Protein AF-A0A928VX14-F1 (afdb_monomer_lite)

Secondary structure (DSSP, 8-state):
--SHHHHHHHHHHTT-HHHHHHHHHHHHHHHHHHHHHHHHTT--HHHHHHHHHHHHHHHHHHHHHT----HHHHHHHHHHHHHHHT---

Organism: NCBI:txid1828826

pLDDT: mean 92.79, std 8.56, range [61.22, 98.62]

Structure (mmCIF, N/CA/C/O backbone):
data_AF-A0A928VX14-F1
#
_entry.id   AF-A0A928VX14-F1
#
loop_
_atom_site.group_PDB
_atom_site.id
_atom_site.type_symbol
_atom_site.label_atom_id
_atom_site.label_alt_id
_atom_site.label_comp_id
_atom_site.label_asym_id
_atom_site.label_entity_id
_atom_site.label_seq_id
_atom_site.pdbx_PDB_ins_code
_atom_site.Cartn_x
_atom_site.Cartn_y
_atom_site.Cartn_z
_atom_site.occupancy
_atom_site.B_iso_or_equiv
_atom_site.auth_seq_id
_atom_site.auth_comp_id
_atom_site.auth_asym_id
_atom_site.auth_atom_id
_atom_site.pdbx_PDB_model_num
ATOM 1 N N . ASP A 1 1 ? 13.265 -8.213 1.701 1.00 64.81 1 ASP A N 1
ATOM 2 C CA . ASP A 1 1 ? 13.117 -7.715 0.332 1.00 64.81 1 ASP A CA 1
ATOM 3 C C . ASP A 1 1 ? 13.349 -6.217 0.385 1.00 64.81 1 ASP A C 1
ATOM 5 O O . ASP A 1 1 ? 12.806 -5.581 1.282 1.00 64.81 1 ASP A O 1
ATOM 9 N N . ASP A 1 2 ? 14.241 -5.710 -0.453 1.00 71.25 2 ASP A N 1
ATOM 10 C CA . ASP A 1 2 ? 14.639 -4.299 -0.533 1.00 71.25 2 ASP A CA 1
ATOM 11 C C . ASP A 1 2 ? 13.775 -3.503 -1.529 1.00 71.25 2 ASP A C 1
ATOM 13 O O . ASP A 1 2 ? 13.978 -2.305 -1.706 1.00 71.25 2 ASP A O 1
ATOM 17 N N . GLY A 1 3 ? 12.791 -4.153 -2.163 1.00 84.00 3 GLY A N 1
ATOM 18 C CA . GLY A 1 3 ? 11.894 -3.517 -3.125 1.00 84.00 3 GLY A CA 1
ATOM 19 C C . GLY A 1 3 ? 12.441 -3.456 -4.545 1.00 84.00 3 GLY A C 1
ATOM 20 O O . GLY A 1 3 ? 11.765 -2.912 -5.420 1.00 84.00 3 GLY A O 1
ATOM 21 N N . GLY A 1 4 ? 13.622 -4.027 -4.811 1.00 88.56 4 GLY A N 1
ATOM 22 C CA . GLY A 1 4 ? 14.248 -3.978 -6.133 1.00 88.56 4 GLY A CA 1
ATOM 23 C C . GLY A 1 4 ? 13.355 -4.545 -7.242 1.00 88.56 4 GLY A C 1
ATOM 24 O O . GLY A 1 4 ? 13.236 -3.949 -8.313 1.00 88.56 4 GLY A O 1
ATOM 25 N N . VAL A 1 5 ? 12.657 -5.651 -6.966 1.00 91.75 5 VAL A N 1
ATOM 26 C CA . VAL A 1 5 ? 11.722 -6.271 -7.922 1.00 91.75 5 VAL A CA 1
ATOM 27 C C . VAL A 1 5 ? 10.498 -5.391 -8.166 1.00 91.75 5 VAL A C 1
ATOM 29 O O . VAL A 1 5 ? 10.118 -5.176 -9.315 1.00 91.75 5 VAL A O 1
ATOM 32 N N . GLU A 1 6 ? 9.887 -4.856 -7.108 1.00 92.06 6 GLU A N 1
ATOM 33 C CA . GLU A 1 6 ? 8.720 -3.976 -7.227 1.00 92.06 6 GLU A CA 1
ATOM 34 C C . GLU A 1 6 ? 9.070 -2.720 -8.046 1.00 92.06 6 GLU A C 1
ATOM 36 O O . GLU A 1 6 ? 8.325 -2.353 -8.955 1.00 92.06 6 GLU A O 1
ATOM 41 N N . ASN A 1 7 ? 10.239 -2.119 -7.805 1.00 92.88 7 ASN A N 1
ATOM 42 C CA . ASN A 1 7 ? 10.737 -0.979 -8.577 1.00 92.88 7 ASN A CA 1
ATOM 43 C C . ASN A 1 7 ? 10.966 -1.320 -10.050 1.00 92.88 7 ASN A C 1
ATOM 45 O O . ASN A 1 7 ? 10.544 -0.565 -10.926 1.00 92.88 7 ASN A O 1
ATOM 49 N N . ALA A 1 8 ? 11.601 -2.459 -10.339 1.00 94.44 8 ALA A N 1
ATOM 50 C CA . ALA A 1 8 ? 11.835 -2.903 -11.711 1.00 94.44 8 ALA A CA 1
ATOM 51 C C . ALA A 1 8 ? 10.514 -3.130 -12.466 1.00 94.44 8 ALA A C 1
ATOM 53 O O . ALA A 1 8 ? 10.368 -2.693 -13.608 1.00 94.44 8 ALA A O 1
ATOM 54 N N . ILE A 1 9 ? 9.523 -3.748 -11.815 1.00 95.38 9 ILE A N 1
ATOM 55 C CA . ILE A 1 9 ? 8.186 -3.950 -12.389 1.00 95.38 9 ILE A CA 1
ATOM 56 C C . ILE A 1 9 ? 7.492 -2.608 -12.639 1.00 95.38 9 ILE A C 1
ATOM 58 O O . ILE A 1 9 ? 6.902 -2.420 -13.702 1.00 95.38 9 ILE A O 1
ATOM 62 N N . ARG A 1 10 ? 7.575 -1.654 -11.704 1.00 95.44 10 ARG A N 1
ATOM 63 C CA . ARG A 1 10 ? 6.988 -0.312 -11.872 1.00 95.44 10 ARG A CA 1
ATOM 64 C C . ARG A 1 10 ? 7.662 0.476 -12.999 1.00 95.44 10 ARG A C 1
ATOM 66 O O . ARG A 1 10 ? 6.967 1.118 -13.783 1.00 95.44 10 ARG A O 1
ATOM 73 N N . ALA A 1 11 ? 8.982 0.375 -13.138 1.00 95.19 11 ALA A N 1
ATOM 74 C CA . ALA A 1 11 ? 9.722 0.975 -14.248 1.00 95.19 11 ALA A CA 1
ATOM 75 C C . ALA A 1 11 ? 9.350 0.347 -15.604 1.00 95.19 11 ALA A C 1
ATOM 77 O O . ALA A 1 11 ? 9.201 1.056 -16.601 1.00 95.19 11 ALA A O 1
ATOM 78 N N . TRP A 1 12 ? 9.141 -0.973 -15.644 1.00 97.75 12 TRP A N 1
ATOM 79 C CA . TRP A 1 12 ? 8.637 -1.660 -16.834 1.00 97.75 12 TRP A CA 1
ATOM 80 C C . TRP A 1 12 ? 7.212 -1.211 -17.182 1.00 97.75 12 TRP A C 1
ATOM 82 O O . TRP A 1 12 ? 6.945 -0.841 -18.325 1.00 97.75 12 TRP A O 1
ATOM 92 N N . ALA A 1 13 ? 6.323 -1.146 -16.189 1.00 97.88 13 ALA A N 1
ATOM 93 C CA . ALA A 1 13 ? 4.946 -0.684 -16.352 1.00 97.88 13 ALA A CA 1
ATOM 94 C C . ALA A 1 13 ? 4.847 0.742 -16.915 1.00 97.88 13 ALA A C 1
ATOM 96 O O . ALA A 1 13 ? 3.908 1.041 -17.648 1.00 97.88 13 ALA A O 1
ATOM 97 N N . ALA A 1 14 ? 5.820 1.613 -16.627 1.00 96.62 14 ALA A N 1
ATOM 98 C CA . ALA A 1 14 ? 5.854 2.971 -17.170 1.00 96.62 14 ALA A CA 1
ATOM 99 C C . ALA A 1 14 ? 5.956 3.016 -18.708 1.00 96.62 14 ALA A C 1
ATOM 101 O O . ALA A 1 14 ? 5.586 4.021 -19.310 1.00 96.62 14 ALA A O 1
ATOM 102 N N . ASN A 1 15 ? 6.430 1.936 -19.339 1.00 97.81 15 ASN A N 1
ATOM 103 C CA . ASN A 1 15 ? 6.646 1.853 -20.785 1.00 97.81 15 ASN A CA 1
ATOM 104 C C . ASN A 1 15 ? 5.814 0.749 -21.467 1.00 97.81 15 ASN A C 1
ATOM 106 O O . ASN A 1 15 ? 5.823 0.652 -22.692 1.00 97.81 15 ASN A O 1
ATOM 110 N N . ASP A 1 16 ? 5.086 -0.077 -20.707 1.00 98.62 16 ASP A N 1
ATOM 111 C CA . ASP A 1 16 ? 4.290 -1.196 -21.224 1.00 98.62 16 ASP A CA 1
ATOM 112 C C . ASP A 1 16 ? 2.870 -1.179 -20.639 1.00 98.62 16 ASP A C 1
ATOM 114 O O . ASP A 1 16 ? 2.643 -1.439 -19.454 1.00 98.62 16 ASP A O 1
ATOM 118 N N . SER A 1 17 ? 1.884 -0.908 -21.497 1.00 98.19 17 SER A N 1
ATOM 119 C CA . SER A 1 17 ? 0.478 -0.771 -21.105 1.00 98.19 17 SER A CA 1
ATOM 120 C C . SER A 1 17 ? -0.152 -2.068 -20.593 1.00 98.19 17 SER A C 1
ATOM 122 O O . SER A 1 17 ? -1.048 -2.019 -19.746 1.00 98.19 17 SER A O 1
ATOM 124 N N . LYS A 1 18 ? 0.312 -3.238 -21.051 1.00 98.50 18 LYS A N 1
ATOM 125 C CA . LYS A 1 18 ? -0.187 -4.527 -20.548 1.00 98.50 18 LYS A CA 1
ATOM 126 C C . LYS A 1 18 ? 0.282 -4.744 -19.117 1.00 98.50 18 LYS A C 1
ATOM 128 O O . LYS A 1 18 ? -0.492 -5.184 -18.269 1.00 98.50 18 LYS A O 1
ATOM 133 N N . VAL A 1 19 ? 1.530 -4.392 -18.841 1.00 98.50 19 VAL A N 1
ATOM 134 C CA . VAL A 1 19 ? 2.128 -4.500 -17.507 1.00 98.50 19 VAL A CA 1
ATOM 135 C C . VAL A 1 19 ? 1.507 -3.481 -16.567 1.00 98.50 19 VAL A C 1
ATOM 137 O O . VAL A 1 19 ? 1.165 -3.839 -15.444 1.00 98.50 19 VAL A O 1
ATOM 140 N N . ALA A 1 20 ? 1.264 -2.254 -17.035 1.00 98.44 20 ALA A N 1
ATOM 141 C CA . ALA A 1 20 ? 0.543 -1.238 -16.275 1.00 98.44 20 ALA A CA 1
ATOM 142 C C . ALA A 1 20 ? -0.849 -1.721 -15.836 1.00 98.44 20 ALA A C 1
ATOM 144 O O . ALA A 1 20 ? -1.218 -1.558 -14.674 1.00 98.44 20 ALA A O 1
ATOM 145 N N . ALA A 1 21 ? -1.599 -2.382 -16.724 1.00 98.50 21 ALA A N 1
ATOM 146 C CA . ALA A 1 21 ? -2.905 -2.947 -16.384 1.00 98.50 21 ALA A CA 1
ATOM 147 C C . ALA A 1 21 ? -2.813 -4.082 -15.344 1.00 98.50 21 ALA A C 1
ATOM 149 O O . ALA A 1 21 ? -3.660 -4.189 -14.453 1.00 98.50 21 ALA A O 1
ATOM 150 N N . ILE A 1 22 ? -1.781 -4.928 -15.430 1.00 98.50 22 ILE A N 1
ATOM 151 C CA . ILE A 1 22 ? -1.531 -5.985 -14.439 1.00 98.50 22 ILE A CA 1
ATOM 152 C C . ILE A 1 22 ? -1.170 -5.370 -13.085 1.00 98.50 22 ILE A C 1
ATOM 154 O O . ILE A 1 22 ? -1.727 -5.777 -12.064 1.00 98.50 22 ILE A O 1
ATOM 158 N N . LEU A 1 23 ? -0.278 -4.380 -13.078 1.00 97.88 23 LEU A N 1
ATOM 159 C CA . LEU A 1 23 ? 0.149 -3.677 -11.876 1.00 97.88 23 LEU A CA 1
ATOM 160 C C . LEU A 1 23 ? -1.030 -2.969 -11.195 1.00 97.88 23 LEU A C 1
ATOM 162 O O . LEU A 1 23 ? -1.212 -3.153 -9.997 1.00 97.88 23 LEU A O 1
ATOM 166 N N . ASP A 1 24 ? -1.893 -2.267 -11.939 1.00 98.25 24 ASP A N 1
ATOM 167 C CA . ASP A 1 24 ? -3.114 -1.652 -11.386 1.00 98.25 24 ASP A CA 1
ATOM 168 C C . ASP A 1 24 ? -4.016 -2.697 -10.710 1.00 98.25 24 ASP A C 1
ATOM 170 O O . ASP A 1 24 ? -4.488 -2.504 -9.587 1.00 98.25 24 ASP A O 1
ATOM 174 N N . ARG A 1 25 ? -4.212 -3.861 -11.341 1.00 98.50 25 ARG A N 1
ATOM 175 C CA . ARG A 1 25 ? -4.995 -4.951 -10.742 1.00 98.50 25 ARG A CA 1
ATOM 176 C C . ARG A 1 25 ? -4.363 -5.472 -9.448 1.00 98.50 25 ARG A C 1
ATOM 178 O O . ARG A 1 25 ? -5.086 -5.761 -8.490 1.00 98.50 25 ARG A O 1
ATOM 185 N N . VAL A 1 26 ? -3.041 -5.621 -9.421 1.00 97.75 26 VAL A N 1
ATOM 186 C CA . VAL A 1 26 ? -2.296 -6.056 -8.232 1.00 97.75 26 VAL A CA 1
ATOM 187 C C . VAL A 1 26 ? -2.416 -5.020 -7.115 1.00 97.75 26 VAL A C 1
ATOM 189 O O . VAL A 1 26 ? -2.748 -5.386 -5.987 1.00 97.75 26 VAL A O 1
ATOM 192 N N . ASP A 1 27 ? -2.229 -3.742 -7.430 1.00 97.81 27 ASP A N 1
ATOM 193 C CA . ASP A 1 27 ? -2.288 -2.635 -6.477 1.00 97.81 27 ASP A CA 1
ATOM 194 C C . ASP A 1 27 ? -3.696 -2.507 -5.872 1.00 97.81 27 ASP A C 1
ATOM 196 O O . ASP A 1 27 ? -3.846 -2.421 -4.650 1.00 97.81 27 ASP A O 1
ATOM 200 N N . ARG A 1 28 ? -4.753 -2.637 -6.687 1.00 98.25 28 ARG A N 1
ATOM 201 C CA . ARG A 1 28 ? -6.146 -2.693 -6.202 1.00 98.25 28 ARG A CA 1
ATOM 202 C C . ARG A 1 28 ? -6.397 -3.873 -5.272 1.00 98.25 28 ARG A C 1
ATOM 204 O O . ARG A 1 28 ? -7.072 -3.713 -4.256 1.00 98.25 28 ARG A O 1
ATOM 211 N N . ARG A 1 29 ? -5.868 -5.057 -5.599 1.00 98.44 29 ARG A N 1
ATOM 212 C CA . ARG A 1 29 ? -6.025 -6.252 -4.757 1.00 98.44 29 ARG A CA 1
ATOM 213 C C . ARG A 1 29 ? -5.309 -6.084 -3.418 1.00 98.44 29 ARG A C 1
ATOM 215 O O . ARG A 1 29 ? -5.897 -6.400 -2.387 1.00 98.44 29 ARG A O 1
ATOM 222 N N . ARG A 1 30 ? -4.077 -5.562 -3.431 1.00 97.88 30 ARG A N 1
ATOM 223 C CA . ARG A 1 30 ? -3.298 -5.258 -2.220 1.00 97.88 30 ARG A CA 1
ATOM 224 C C . ARG A 1 30 ? -4.040 -4.243 -1.343 1.00 97.88 30 ARG A C 1
ATOM 226 O O . ARG A 1 30 ? -4.245 -4.516 -0.167 1.00 97.88 30 ARG A O 1
ATOM 233 N N . LEU A 1 31 ? -4.542 -3.149 -1.923 1.00 98.19 31 LEU A N 1
ATOM 234 C CA . LEU A 1 31 ? -5.349 -2.152 -1.207 1.00 98.19 31 LEU A CA 1
ATOM 235 C C . LEU A 1 31 ? -6.642 -2.728 -0.614 1.00 98.19 31 LEU A C 1
ATOM 237 O O . LEU A 1 31 ? -6.966 -2.410 0.529 1.00 98.19 31 LEU A O 1
ATOM 241 N N . SER A 1 32 ? -7.380 -3.562 -1.360 1.00 98.31 32 SER A N 1
ATOM 242 C CA . SER A 1 32 ? -8.608 -4.199 -0.849 1.00 98.31 32 SER A CA 1
ATOM 243 C C . SER A 1 32 ? -8.310 -5.079 0.356 1.00 98.31 32 SER A C 1
ATOM 245 O O . SER A 1 32 ? -8.949 -4.925 1.391 1.00 98.31 32 SER A O 1
ATOM 247 N N . TYR A 1 33 ? -7.284 -5.923 0.245 1.00 98.56 33 TYR A N 1
ATOM 248 C CA . TYR A 1 33 ? -6.860 -6.794 1.332 1.00 98.56 33 TYR A CA 1
ATOM 249 C C . TYR A 1 33 ? -6.435 -5.993 2.571 1.00 98.56 33 TYR A C 1
ATOM 251 O O . TYR A 1 33 ? -6.884 -6.263 3.678 1.00 98.56 33 TYR A O 1
ATOM 259 N N . THR A 1 34 ? -5.630 -4.940 2.407 1.00 98.12 34 THR A N 1
ATOM 260 C CA . THR A 1 34 ? -5.234 -4.091 3.541 1.00 98.12 34 THR A CA 1
ATOM 261 C C . THR A 1 34 ? -6.430 -3.374 4.176 1.00 98.12 34 THR A C 1
ATOM 263 O O . THR A 1 34 ? -6.491 -3.235 5.396 1.00 98.12 34 THR A O 1
ATOM 266 N N . LYS A 1 35 ? -7.408 -2.938 3.373 1.00 98.56 35 LYS A N 1
ATOM 267 C CA . LYS A 1 35 ? -8.664 -2.365 3.876 1.00 98.56 35 LYS A CA 1
ATOM 268 C C . LYS A 1 35 ? -9.466 -3.396 4.672 1.00 98.56 35 LYS A C 1
ATOM 270 O O . LYS A 1 35 ? -10.009 -3.038 5.713 1.00 98.56 35 LYS A O 1
ATOM 275 N N . GLU A 1 36 ? -9.536 -4.642 4.213 1.00 98.56 36 GLU A N 1
ATOM 276 C CA . GLU A 1 36 ? -10.186 -5.743 4.937 1.00 98.56 36 GLU A CA 1
ATOM 277 C C . GLU A 1 36 ? -9.525 -5.980 6.299 1.00 98.56 36 GLU A C 1
ATOM 279 O O . GLU A 1 36 ? -10.235 -6.001 7.297 1.00 98.56 36 GLU A O 1
ATOM 284 N N . LEU A 1 37 ? -8.190 -5.983 6.381 1.00 97.94 37 LEU A N 1
ATOM 285 C CA . LEU A 1 37 ? -7.482 -6.094 7.665 1.00 97.94 37 LEU A CA 1
ATOM 286 C C . LEU A 1 37 ? -7.857 -4.975 8.650 1.00 97.94 37 LEU A C 1
ATOM 288 O O . LEU A 1 37 ? -8.107 -5.238 9.824 1.00 97.94 37 LEU A O 1
ATOM 292 N N . PHE A 1 38 ? -7.931 -3.717 8.195 1.00 98.19 38 PHE A N 1
ATOM 293 C CA . PHE A 1 38 ? -8.374 -2.618 9.063 1.00 98.19 38 PHE A CA 1
ATOM 294 C C . PHE A 1 38 ? -9.854 -2.741 9.456 1.00 98.19 38 PHE A C 1
ATOM 296 O O . PHE A 1 38 ? -10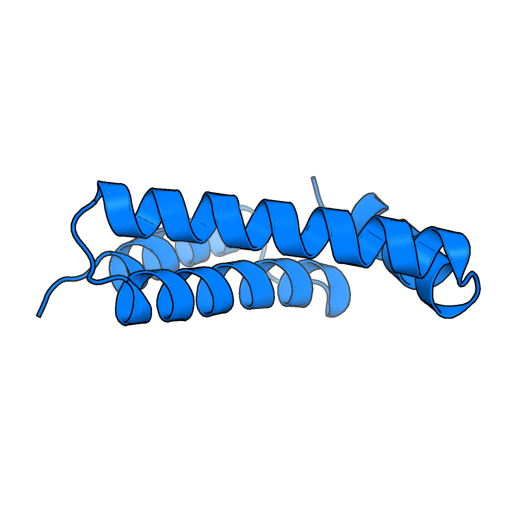.237 -2.384 10.569 1.00 98.19 38 PHE A O 1
ATOM 303 N N . PHE A 1 39 ? -10.697 -3.247 8.562 1.00 97.94 39 PHE A N 1
ATOM 304 C CA . PHE A 1 39 ? -12.100 -3.496 8.872 1.00 97.94 39 PHE A CA 1
ATOM 305 C C . PHE A 1 39 ? -12.257 -4.598 9.933 1.00 97.94 39 PHE A C 1
ATOM 307 O O . PHE A 1 39 ? -12.992 -4.411 1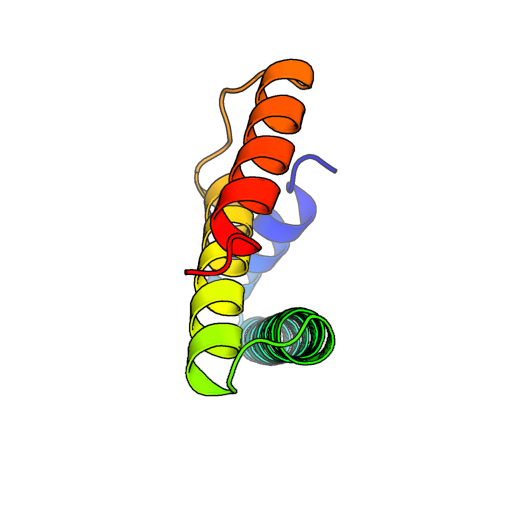0.900 1.00 97.94 39 PHE A O 1
ATOM 314 N N . GLU A 1 40 ? -11.511 -5.697 9.810 1.00 97.25 40 GLU A N 1
ATOM 315 C CA . GLU A 1 40 ? -11.517 -6.827 10.748 1.00 97.25 40 GLU A CA 1
ATOM 316 C C . GLU A 1 40 ? -11.092 -6.431 12.168 1.00 97.25 40 GLU A C 1
ATOM 318 O O . GLU A 1 40 ? -11.646 -6.939 13.142 1.00 97.25 40 GLU A O 1
ATOM 323 N N . VAL A 1 41 ? -10.167 -5.475 12.312 1.00 94.75 41 VAL A N 1
ATOM 324 C CA . VAL A 1 41 ? -9.756 -4.948 13.630 1.00 94.75 41 VAL A CA 1
ATOM 325 C C . VAL A 1 41 ? -10.687 -3.850 14.174 1.00 94.75 41 VAL A C 1
ATOM 327 O O . VAL A 1 41 ? -10.428 -3.290 15.242 1.00 94.75 41 VAL A O 1
ATOM 330 N N . GLY A 1 42 ? -11.792 -3.559 13.478 1.00 96.88 42 GLY A N 1
ATOM 331 C CA . GLY A 1 42 ? -12.913 -2.775 14.001 1.00 96.88 42 GLY A CA 1
ATOM 332 C C . GLY A 1 42 ? -13.006 -1.321 13.532 1.00 96.88 42 GLY A C 1
ATOM 333 O O . GLY A 1 42 ? -13.714 -0.540 14.170 1.00 96.88 42 GLY A O 1
ATOM 334 N N . PHE A 1 43 ? -12.324 -0.929 12.451 1.00 98.06 43 PHE A N 1
ATOM 335 C CA . PHE A 1 43 ? -12.491 0.405 11.857 1.00 98.06 43 PHE A CA 1
ATOM 336 C C . PHE A 1 43 ? -13.696 0.470 10.909 1.00 98.06 43 PHE A C 1
ATOM 338 O O . PHE A 1 43 ? -13.984 -0.475 10.172 1.00 98.06 43 PHE A O 1
ATOM 345 N N . ALA A 1 44 ? -14.374 1.623 10.863 1.00 97.69 44 ALA A N 1
ATOM 346 C CA . ALA A 1 44 ? -15.460 1.851 9.910 1.00 97.69 44 ALA A CA 1
ATOM 347 C C . ALA A 1 44 ? -14.948 1.795 8.451 1.00 97.69 44 ALA A C 1
ATOM 349 O O . ALA A 1 44 ? -13.779 2.090 8.199 1.00 97.69 44 ALA A O 1
ATOM 350 N N . PRO A 1 45 ? -15.793 1.495 7.444 1.00 97.19 45 PRO A N 1
ATOM 351 C CA . PRO A 1 45 ? -15.329 1.271 6.068 1.00 97.19 45 PRO A CA 1
ATOM 352 C C . PRO A 1 45 ? -14.481 2.402 5.465 1.00 97.19 45 PRO A C 1
ATOM 354 O O . PRO A 1 45 ? -13.498 2.136 4.770 1.00 97.19 45 PRO A O 1
ATOM 357 N N . PHE A 1 46 ? -14.843 3.661 5.731 1.00 97.31 46 PHE A N 1
ATOM 358 C CA . PHE A 1 46 ? -14.080 4.818 5.258 1.00 97.31 46 PHE A CA 1
ATOM 359 C C . PHE A 1 46 ? -12.738 4.956 5.987 1.00 97.31 46 PHE A C 1
ATOM 361 O O . PHE A 1 46 ? -11.703 5.174 5.359 1.00 97.31 46 PHE A O 1
ATOM 368 N N . GLU A 1 47 ? -12.737 4.767 7.305 1.00 97.69 47 GLU A N 1
ATOM 369 C CA . GLU A 1 47 ? -11.529 4.779 8.126 1.00 97.69 47 GLU A CA 1
ATOM 370 C C . GLU A 1 47 ? -10.547 3.671 7.741 1.00 97.69 47 GLU A C 1
ATOM 372 O O . GLU A 1 47 ? -9.347 3.925 7.625 1.00 97.69 47 GLU A O 1
ATOM 377 N N . ALA A 1 48 ? -11.060 2.463 7.503 1.00 98.31 48 ALA A N 1
ATOM 378 C CA . ALA A 1 48 ? -10.283 1.309 7.083 1.00 98.31 48 ALA A CA 1
ATOM 379 C C . ALA A 1 48 ? -9.611 1.552 5.726 1.00 98.31 48 ALA A C 1
ATOM 381 O O . ALA A 1 48 ? -8.417 1.309 5.567 1.00 98.31 48 ALA A O 1
ATOM 382 N N . MET A 1 49 ? -10.351 2.108 4.761 1.00 98.25 49 MET A N 1
ATOM 383 C CA . MET A 1 49 ? -9.797 2.464 3.453 1.00 98.25 49 MET A CA 1
ATOM 384 C C . MET A 1 49 ? -8.741 3.571 3.553 1.00 98.25 49 MET A C 1
ATOM 386 O O . MET A 1 49 ? -7.706 3.491 2.895 1.00 98.25 49 MET A O 1
ATOM 390 N N . THR A 1 50 ? -8.976 4.598 4.370 1.00 98.00 50 THR A N 1
ATOM 391 C CA . THR A 1 50 ? -8.009 5.687 4.572 1.00 98.00 50 THR A CA 1
ATOM 392 C C . THR A 1 50 ? -6.693 5.152 5.134 1.00 98.00 50 THR A C 1
ATOM 394 O O . THR A 1 50 ? -5.634 5.413 4.567 1.00 98.00 50 THR A O 1
ATOM 397 N N . ARG A 1 51 ? -6.751 4.318 6.177 1.00 98.06 51 ARG A N 1
ATOM 398 C CA . ARG A 1 51 ? -5.564 3.691 6.780 1.00 98.06 51 ARG A CA 1
ATOM 399 C C . ARG A 1 51 ? -4.864 2.718 5.828 1.00 98.06 51 ARG A C 1
ATOM 401 O O . ARG A 1 51 ? -3.636 2.718 5.759 1.00 98.06 51 ARG A O 1
ATOM 408 N N . ALA A 1 52 ? -5.625 1.960 5.036 1.00 98.25 52 ALA A N 1
ATOM 409 C CA . ALA A 1 52 ? -5.078 1.088 3.999 1.00 98.25 52 ALA A CA 1
ATOM 410 C C . ALA A 1 52 ? -4.292 1.866 2.938 1.00 98.25 52 ALA A C 1
ATOM 412 O O . ALA A 1 52 ? -3.185 1.467 2.588 1.00 98.25 52 ALA A O 1
ATOM 413 N N . ARG A 1 53 ? -4.819 3.005 2.468 1.00 98.12 53 ARG A N 1
ATOM 414 C CA . ARG A 1 53 ? -4.085 3.885 1.546 1.00 98.12 53 ARG A CA 1
ATOM 415 C C . ARG A 1 53 ? -2.823 4.449 2.183 1.00 98.12 53 ARG A C 1
ATOM 417 O O . ARG A 1 53 ? -1.789 4.436 1.528 1.00 98.12 53 ARG A O 1
ATOM 424 N N . MET A 1 54 ? -2.892 4.905 3.437 1.00 97.44 54 MET A N 1
ATOM 425 C CA . MET A 1 54 ? -1.726 5.450 4.141 1.00 97.44 54 MET A CA 1
ATOM 426 C C . MET A 1 54 ? -0.577 4.438 4.176 1.00 97.44 54 MET A C 1
ATOM 428 O O . MET A 1 54 ? 0.497 4.737 3.666 1.00 97.44 54 MET A O 1
ATOM 432 N N . VAL A 1 55 ? -0.807 3.225 4.694 1.00 95.94 55 VAL A N 1
ATOM 433 C CA . VAL A 1 55 ? 0.267 2.219 4.784 1.00 95.94 55 VAL A CA 1
ATOM 434 C C . VAL A 1 55 ? 0.743 1.754 3.411 1.00 95.94 55 VAL A C 1
ATOM 436 O O . VAL A 1 55 ? 1.942 1.607 3.187 1.00 95.94 55 VAL A O 1
ATOM 439 N N . TYR A 1 56 ? -0.180 1.555 2.469 1.00 96.38 56 TYR A N 1
ATOM 440 C CA . TYR A 1 56 ? 0.165 1.041 1.152 1.00 96.38 56 TYR A CA 1
ATOM 441 C C . TYR A 1 56 ? 0.991 2.046 0.340 1.00 96.38 56 TYR A C 1
ATOM 443 O O . TYR A 1 56 ? 1.997 1.675 -0.261 1.00 96.38 56 TYR A O 1
ATOM 451 N N . TYR A 1 57 ? 0.621 3.329 0.363 1.00 95.06 57 TYR A N 1
ATOM 452 C CA . TYR A 1 57 ? 1.390 4.374 -0.312 1.00 95.06 57 TYR A CA 1
ATOM 453 C C . TYR A 1 57 ? 2.727 4.644 0.376 1.00 95.06 57 TYR A C 1
ATOM 455 O O . TYR A 1 57 ? 3.709 4.877 -0.324 1.00 95.06 57 TYR A O 1
ATOM 463 N N . SER A 1 58 ? 2.805 4.548 1.708 1.00 91.94 58 SER A N 1
ATOM 464 C CA . SER A 1 58 ? 4.090 4.597 2.416 1.00 91.94 58 SER A CA 1
ATOM 465 C C . SER A 1 58 ? 5.024 3.464 1.981 1.00 91.94 58 SER A C 1
ATOM 467 O O . SER A 1 58 ? 6.184 3.733 1.688 1.00 91.94 58 SER A O 1
ATOM 469 N N . LEU A 1 59 ? 4.521 2.230 1.857 1.00 90.50 59 LEU A N 1
ATOM 470 C CA . LEU A 1 59 ? 5.306 1.079 1.396 1.00 90.50 59 LEU A CA 1
ATOM 471 C C . LEU A 1 59 ? 5.802 1.249 -0.051 1.00 90.50 59 LEU A C 1
ATOM 473 O O . LEU A 1 59 ? 6.975 1.032 -0.341 1.00 90.50 59 LEU A O 1
ATOM 477 N N . VAL A 1 60 ? 4.923 1.662 -0.969 1.00 92.06 60 VAL A N 1
ATOM 478 C CA . VAL A 1 60 ? 5.313 1.914 -2.370 1.00 92.06 60 VAL A CA 1
ATOM 479 C C . VAL A 1 60 ? 6.305 3.079 -2.466 1.00 92.06 60 VAL A C 1
ATOM 481 O O . VAL A 1 60 ? 7.257 3.019 -3.247 1.00 92.06 60 VAL A O 1
ATOM 484 N N . GLY A 1 61 ? 6.107 4.130 -1.667 1.00 90.00 61 GLY A N 1
ATOM 485 C CA . GLY A 1 61 ? 7.015 5.273 -1.585 1.00 90.00 61 GLY A CA 1
ATOM 486 C C . GLY A 1 61 ? 8.398 4.886 -1.066 1.00 90.00 61 GLY A C 1
ATOM 487 O O . GLY A 1 61 ? 9.394 5.334 -1.625 1.00 90.00 61 GLY A O 1
ATOM 488 N N . GLU A 1 62 ? 8.465 4.009 -0.063 1.00 87.62 62 GLU A N 1
ATOM 489 C CA . GLU A 1 62 ? 9.715 3.444 0.455 1.00 87.62 62 GLU A CA 1
ATOM 490 C C . GLU A 1 62 ? 10.522 2.749 -0.649 1.00 87.62 62 GLU A C 1
ATOM 492 O O . GLU A 1 62 ? 11.712 3.032 -0.807 1.00 87.62 62 GLU A O 1
ATOM 497 N N . PHE A 1 63 ? 9.871 1.914 -1.464 1.00 85.69 63 PHE A N 1
ATOM 498 C CA . PHE A 1 63 ? 10.537 1.274 -2.596 1.00 85.69 63 PHE A CA 1
ATOM 499 C C . PHE A 1 63 ? 10.984 2.305 -3.638 1.00 85.69 63 PHE A C 1
ATOM 501 O O . PHE A 1 63 ? 12.142 2.301 -4.043 1.00 85.69 63 PHE A O 1
ATOM 508 N N . THR A 1 64 ? 10.109 3.239 -4.016 1.00 84.81 64 THR A N 1
ATOM 509 C CA . THR A 1 64 ? 10.361 4.161 -5.138 1.00 84.81 64 THR A CA 1
ATOM 510 C C . THR A 1 64 ? 11.427 5.217 -4.825 1.00 84.81 64 THR A C 1
ATOM 512 O O . THR A 1 64 ? 12.219 5.573 -5.692 1.00 84.81 64 THR A O 1
ATOM 515 N N . ILE A 1 65 ? 11.442 5.747 -3.599 1.00 84.81 65 ILE A N 1
ATOM 516 C CA . ILE A 1 65 ? 12.371 6.809 -3.177 1.00 84.81 65 ILE A CA 1
ATOM 517 C C . ILE A 1 65 ? 13.715 6.213 -2.726 1.00 84.81 65 ILE A C 1
ATOM 519 O O . ILE A 1 65 ? 14.745 6.883 -2.814 1.00 84.81 65 ILE A O 1
ATOM 523 N N . GLY A 1 66 ? 13.709 4.957 -2.269 1.00 70.44 66 GLY A N 1
ATOM 524 C CA . GLY A 1 66 ? 14.845 4.313 -1.626 1.00 70.44 66 GLY A CA 1
ATOM 525 C C . GLY A 1 66 ? 14.974 4.779 -0.178 1.00 70.44 66 GLY A C 1
ATOM 526 O O . GLY A 1 66 ? 15.450 5.881 0.108 1.00 70.44 66 GLY A O 1
ATOM 527 N N . THR A 1 67 ? 14.547 3.944 0.767 1.00 64.56 67 THR A N 1
ATOM 528 C CA . THR A 1 67 ? 14.759 4.205 2.196 1.00 64.56 67 THR A CA 1
ATOM 529 C C . THR A 1 67 ? 16.2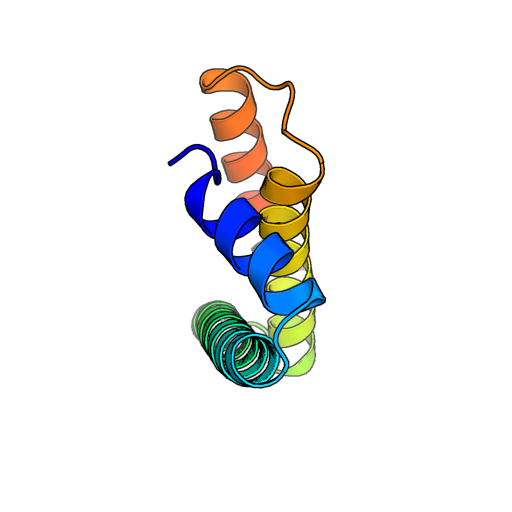40 4.229 2.550 1.00 64.56 67 THR A C 1
ATOM 531 O O . THR A 1 67 ? 16.993 3.318 2.216 1.00 64.56 67 THR A O 1
ATOM 534 N N . ARG A 1 68 ? 16.638 5.275 3.283 1.00 61.22 68 ARG A N 1
ATOM 535 C CA . ARG A 1 68 ? 18.000 5.483 3.809 1.00 61.22 68 ARG A CA 1
ATOM 536 C C . ARG A 1 68 ? 18.215 4.883 5.202 1.00 61.22 68 ARG A C 1
ATOM 538 O O . ARG A 1 68 ? 19.321 4.962 5.723 1.00 61.22 68 ARG A O 1
ATOM 545 N N . ALA A 1 69 ? 17.162 4.330 5.799 1.00 67.44 69 ALA A N 1
ATOM 546 C CA . ALA A 1 69 ? 17.197 3.742 7.126 1.00 67.44 69 ALA A CA 1
ATOM 547 C C . ALA A 1 69 ? 17.937 2.401 7.098 1.00 67.44 69 ALA A C 1
ATOM 549 O O . ALA A 1 69 ? 17.724 1.573 6.205 1.00 67.44 69 ALA A O 1
ATOM 550 N N . ASN A 1 70 ? 18.781 2.159 8.099 1.00 85.50 70 ASN A N 1
ATOM 551 C CA . ASN A 1 70 ? 19.299 0.811 8.311 1.00 85.50 70 ASN A CA 1
ATOM 552 C C . ASN A 1 70 ? 18.150 -0.138 8.720 1.00 85.50 70 ASN A C 1
ATOM 554 O O . ASN A 1 70 ? 17.028 0.283 9.017 1.00 85.50 70 ASN A O 1
ATOM 558 N N . ARG A 1 71 ? 18.411 -1.450 8.729 1.00 85.06 71 ARG A N 1
ATOM 559 C CA . ARG A 1 71 ? 17.374 -2.457 9.003 1.00 85.06 71 ARG A CA 1
ATOM 560 C C . ARG A 1 71 ? 16.655 -2.236 10.342 1.00 85.06 71 ARG A C 1
ATOM 562 O O . ARG A 1 71 ? 15.449 -2.476 10.412 1.00 85.06 71 ARG A O 1
ATOM 569 N N . ASP A 1 72 ? 17.365 -1.796 11.374 1.00 91.12 72 ASP A N 1
ATOM 570 C CA . ASP A 1 72 ? 16.807 -1.633 12.718 1.00 91.12 72 ASP A CA 1
ATOM 571 C C . ASP A 1 72 ? 15.912 -0.396 12.810 1.00 91.12 72 ASP A C 1
ATOM 573 O O . ASP A 1 72 ? 14.810 -0.473 13.360 1.00 91.12 72 ASP A O 1
ATOM 577 N N . GLU A 1 73 ? 16.337 0.710 12.198 1.00 90.38 73 GLU A N 1
ATOM 578 C CA . GLU A 1 73 ? 15.529 1.923 12.046 1.00 90.38 73 GLU A CA 1
ATOM 579 C C . GLU A 1 73 ? 14.245 1.635 11.266 1.00 90.38 73 GLU A C 1
ATOM 581 O O . GLU A 1 73 ? 13.152 1.934 11.750 1.00 90.38 73 GLU A O 1
ATOM 586 N N . ARG A 1 74 ? 14.347 0.937 10.128 1.00 87.56 74 ARG A N 1
ATOM 587 C CA . ARG A 1 74 ? 13.183 0.532 9.326 1.00 87.56 74 ARG A CA 1
ATOM 588 C C . ARG A 1 74 ? 12.186 -0.296 10.142 1.00 87.56 74 ARG A C 1
ATOM 590 O O . ARG A 1 74 ? 10.975 -0.100 10.063 1.00 87.56 74 ARG A O 1
ATOM 597 N N . LEU A 1 75 ? 12.678 -1.238 10.950 1.00 90.25 75 LEU A N 1
ATOM 598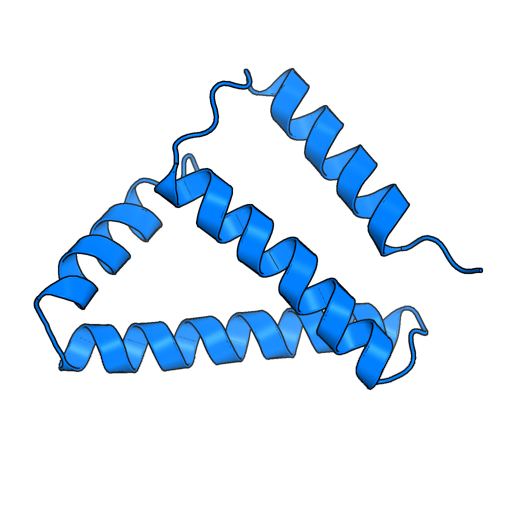 C CA . LEU A 1 75 ? 11.822 -2.047 11.822 1.00 90.25 75 LEU A CA 1
ATOM 599 C C . LEU A 1 75 ? 11.162 -1.212 12.928 1.00 90.25 75 LEU A C 1
ATOM 601 O O . LEU A 1 75 ? 10.017 -1.489 13.295 1.00 90.25 75 LEU A O 1
ATOM 605 N N . ALA A 1 76 ? 11.860 -0.215 13.474 1.00 93.12 76 ALA A N 1
ATOM 606 C CA . ALA A 1 76 ? 11.293 0.700 14.458 1.00 93.12 76 ALA A CA 1
ATOM 607 C C . ALA A 1 76 ? 10.191 1.579 13.847 1.00 93.12 76 ALA A C 1
ATOM 609 O O . ALA A 1 76 ? 9.117 1.700 14.441 1.00 93.12 76 ALA A O 1
ATOM 610 N N . GLU A 1 77 ? 10.411 2.106 12.642 1.00 91.50 77 GLU A N 1
ATOM 611 C CA . GLU A 1 77 ? 9.420 2.884 11.896 1.00 91.50 77 GLU A CA 1
ATOM 612 C C . GLU A 1 77 ? 8.162 2.069 11.596 1.00 91.50 77 GLU A C 1
ATOM 614 O O . GLU A 1 77 ? 7.062 2.531 11.892 1.00 91.50 77 GLU A O 1
ATOM 619 N N . ILE A 1 78 ? 8.298 0.831 11.105 1.00 91.56 78 ILE A N 1
ATOM 620 C CA . ILE A 1 78 ? 7.149 -0.050 10.832 1.00 91.56 78 ILE A CA 1
ATOM 621 C C . ILE A 1 78 ? 6.322 -0.297 12.101 1.00 91.56 78 ILE A C 1
ATOM 623 O O . ILE A 1 78 ? 5.090 -0.255 12.061 1.00 91.56 78 ILE A O 1
ATOM 627 N N . ARG A 1 79 ? 6.973 -0.519 13.252 1.00 94.75 79 ARG A N 1
ATOM 628 C CA . ARG A 1 79 ? 6.268 -0.688 14.535 1.00 94.75 79 ARG A CA 1
ATOM 629 C C . ARG A 1 79 ? 5.508 0.572 14.941 1.00 94.75 79 ARG A C 1
ATOM 631 O O . ARG A 1 79 ? 4.370 0.473 15.401 1.00 94.75 79 ARG A O 1
ATOM 638 N N . LEU A 1 80 ? 6.115 1.744 14.768 1.00 95.44 80 LEU A N 1
ATOM 639 C CA . LEU A 1 80 ? 5.472 3.014 15.092 1.00 95.44 80 LEU A CA 1
ATOM 640 C C . LEU A 1 80 ? 4.308 3.314 14.139 1.00 95.44 80 LEU A C 1
ATOM 642 O O . LEU A 1 80 ? 3.232 3.689 14.599 1.00 95.44 80 LEU A O 1
ATOM 646 N N . GLN A 1 81 ? 4.483 3.088 12.836 1.00 94.56 81 GLN A N 1
ATOM 647 C CA . GLN A 1 81 ? 3.416 3.207 11.840 1.00 94.56 81 GLN A CA 1
ATOM 648 C C . GLN A 1 81 ? 2.236 2.300 12.187 1.00 94.56 81 GLN A C 1
ATOM 650 O O . GLN A 1 81 ? 1.101 2.769 12.196 1.00 94.56 81 GLN A O 1
ATOM 655 N N . HIS A 1 82 ? 2.491 1.036 12.542 1.00 95.38 82 HIS A N 1
ATOM 656 C CA . HIS A 1 82 ? 1.447 0.131 13.019 1.00 95.38 82 HIS A CA 1
ATOM 657 C C . HIS A 1 82 ? 0.708 0.731 14.223 1.00 95.38 82 HIS A C 1
ATOM 659 O O . HIS A 1 82 ? -0.508 0.880 14.172 1.00 95.38 82 HIS A O 1
ATOM 665 N N . ALA A 1 83 ? 1.431 1.155 15.266 1.00 96.25 83 ALA A N 1
ATOM 666 C CA . ALA A 1 83 ? 0.829 1.741 16.464 1.00 96.25 83 ALA A CA 1
ATOM 667 C C . ALA A 1 83 ? -0.006 3.003 16.176 1.00 96.25 83 ALA A C 1
ATOM 669 O O . ALA A 1 83 ? -1.055 3.192 16.790 1.00 96.25 83 ALA A O 1
ATOM 670 N N . ILE A 1 84 ? 0.437 3.858 15.247 1.00 96.25 84 ILE A N 1
ATOM 671 C CA . ILE A 1 84 ? -0.303 5.048 14.805 1.00 96.25 84 ILE A CA 1
ATOM 672 C C . ILE A 1 84 ? -1.583 4.637 14.075 1.00 96.25 84 ILE A C 1
ATOM 674 O O . ILE A 1 84 ? -2.665 5.130 14.391 1.00 96.25 84 ILE A O 1
ATOM 678 N N . LEU A 1 85 ? -1.474 3.726 13.109 1.00 96.62 85 LEU A N 1
ATOM 679 C CA . LEU A 1 85 ? -2.578 3.367 12.223 1.00 96.62 85 LEU A CA 1
ATOM 680 C C . LEU A 1 85 ? -3.639 2.504 12.911 1.00 96.62 85 LEU A C 1
ATOM 682 O O . LEU A 1 85 ? -4.806 2.572 12.529 1.00 96.62 85 LEU A O 1
ATOM 686 N N . 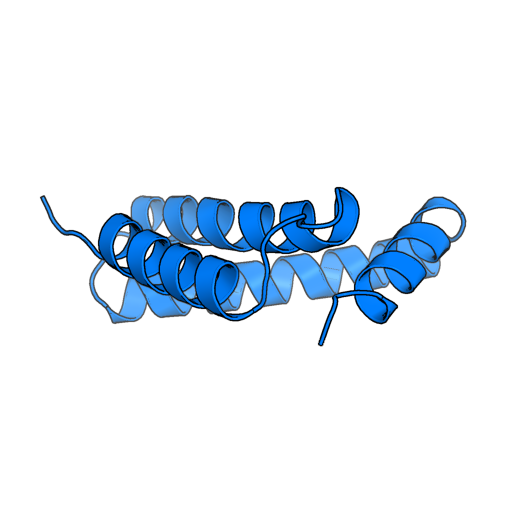THR A 1 86 ? -3.273 1.737 13.938 1.00 95.94 86 THR A N 1
ATOM 687 C CA . THR A 1 86 ? -4.220 0.934 14.725 1.00 95.94 86 THR A CA 1
ATOM 688 C C . THR A 1 86 ? -4.722 1.643 15.981 1.00 95.94 86 THR A C 1
ATOM 690 O O . THR A 1 86 ? -5.519 1.068 16.724 1.00 95.94 86 THR A O 1
ATOM 693 N N . ARG A 1 87 ? -4.290 2.882 16.251 1.00 94.81 87 ARG A N 1
ATOM 694 C CA . ARG A 1 87 ? -4.813 3.657 17.380 1.00 94.81 87 ARG A CA 1
ATOM 695 C C . ARG A 1 87 ? -6.292 3.973 17.156 1.00 94.81 87 ARG A C 1
ATOM 697 O O . ARG A 1 87 ? -6.691 4.421 16.078 1.00 94.81 87 ARG A O 1
ATOM 704 N N . ARG A 1 88 ? -7.094 3.749 18.196 1.00 87.31 88 ARG A N 1
ATOM 705 C CA . ARG A 1 88 ? -8.507 4.138 18.255 1.00 87.31 88 ARG A CA 1
ATOM 706 C C . ARG A 1 88 ? -8.618 5.440 19.050 1.00 87.31 88 ARG A C 1
ATOM 708 O O . ARG A 1 88 ? -7.868 5.613 20.013 1.00 87.31 88 ARG A O 1
ATOM 715 N N . ASN A 1 89 ? -9.486 6.340 18.591 1.00 69.44 89 ASN A N 1
ATOM 716 C CA . ASN A 1 89 ? -9.871 7.534 19.346 1.00 69.44 89 ASN A CA 1
ATOM 717 C C . ASN A 1 89 ? -10.722 7.153 20.557 1.00 69.44 89 ASN A C 1
ATOM 719 O O . ASN A 1 89 ? -11.434 6.125 20.458 1.00 69.44 89 ASN A O 1
#

Radius of gyration: 14.64 Å; chains: 1; bounding box: 35×15×41 Å

Sequence (89 aa):
DDGGVENAIRAWAANDSKVAAILDRVDRRRLSYTKE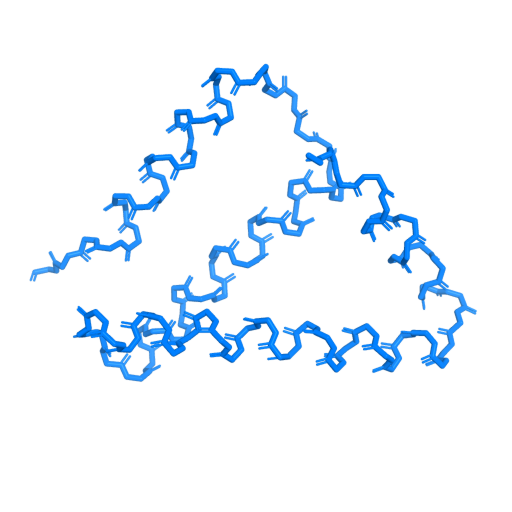LFFEVGFAPFEAMTRARMVYYSLVGEFTIGTRANRDERLAEIRLQHAILTRRN

Foldseek 3Di:
DQLPVVQVLVVVLVPDVVSVVVVVVVLVVQLVVQLVVQVVLPDDSVLSSVLSCVVSVVVVCCNNVPDPDDPVRVVVVVVVSVVVSSDDD